Protein AF-A0A1U7LSD1-F1 (afdb_monomer)

Secondary structure (DSSP, 8-state):
--TTS-HHHHHHHHHHH--HHHHHHHHHHHS--PPPPTT---------------------------S-HHHHTT-HHHHHTTGGGS---------SSHHHHHHHHHHHHHHHHHHHHHHHHHHHHHHHHHTT--

Radius of gyration: 23.17 Å; Cα contacts (8 Å, |Δi|>4): 54; chains: 1; bounding box: 52×37×59 Å

Organism: Neolecta irregularis (strain DAH-3) (NCBI:txid1198029)

Solvent-accessible surface area (backbone atoms only — not comparable to full-atom values): 8677 Å² total; per-residue (Å²): 142,63,92,87,58,59,65,64,24,51,54,45,47,37,73,70,66,75,35,71,66,62,49,49,53,44,36,71,72,63,73,56,69,69,78,59,59,90,84,64,80,76,81,79,73,77,88,62,80,84,69,73,78,84,67,77,76,76,73,82,68,82,84,71,96,52,96,43,72,49,67,70,67,68,38,59,64,47,61,74,68,54,58,59,76,62,82,73,86,76,70,94,72,82,56,91,48,68,68,58,37,51,50,50,52,51,54,52,51,54,48,52,53,39,47,50,52,52,52,49,54,53,49,53,53,53,51,57,58,56,69,73,76,117

Foldseek 3Di:
DQPPADVLQLVVVCVVPVDPVVSVVCCVVVVYGDDDDPPDDDDDPPPDPPPPPPPPPPPVPPDDPDPDPCRVLVVVVVVVVVVLVDDDPDDPDQDPDPVVNVVSVSVVVSNVRSVVVVVVVVVVVVVVVVVVVD

pLDDT: mean 78.76, std 15.21, range [43.19, 93.69]

Structure (mmCIF, N/CA/C/O backbone):
data_AF-A0A1U7LSD1-F1
#
_entry.id   AF-A0A1U7LSD1-F1
#
loop_
_atom_site.group_PDB
_atom_site.id
_atom_site.type_symbol
_atom_site.label_atom_id
_atom_site.label_alt_id
_atom_site.label_comp_id
_atom_site.label_asym_id
_atom_site.label_entity_id
_atom_site.label_seq_id
_atom_site.pdbx_PDB_ins_code
_atom_site.Cartn_x
_atom_site.Cartn_y
_atom_site.Cartn_z
_atom_site.occupancy
_atom_site.B_iso_or_equiv
_atom_site.auth_seq_id
_atom_site.auth_comp_id
_atom_site.auth_asym_id
_atom_site.auth_atom_id
_atom_site.pdbx_PDB_model_num
ATOM 1 N N . MET A 1 1 ? 27.681 -1.318 -7.579 1.00 71.44 1 MET A N 1
ATOM 2 C CA . MET A 1 1 ? 27.436 -2.353 -8.607 1.00 71.44 1 MET A CA 1
ATOM 3 C C . MET A 1 1 ? 27.801 -1.858 -10.000 1.00 71.44 1 MET A C 1
ATOM 5 O O . MET A 1 1 ? 28.562 -2.550 -10.651 1.00 71.44 1 MET A O 1
ATOM 9 N N . PHE A 1 2 ? 27.387 -0.658 -10.429 1.00 80.44 2 PHE A N 1
ATOM 10 C CA . PHE A 1 2 ? 27.732 -0.136 -11.764 1.00 80.44 2 PHE A CA 1
ATOM 11 C C . PHE A 1 2 ? 28.199 1.329 -11.692 1.00 80.44 2 PHE A C 1
ATOM 13 O O . PHE A 1 2 ? 27.373 2.228 -11.803 1.00 80.44 2 PHE A O 1
ATOM 20 N N . PRO A 1 3 ? 29.498 1.591 -11.444 1.00 82.44 3 PRO A N 1
ATOM 21 C CA . PRO A 1 3 ? 30.002 2.944 -11.171 1.00 82.44 3 PRO A CA 1
ATOM 22 C C . PRO A 1 3 ? 30.093 3.845 -12.413 1.00 82.44 3 PRO A C 1
ATOM 24 O O . PRO A 1 3 ? 30.204 5.057 -12.281 1.00 82.44 3 PRO A O 1
ATOM 27 N N . THR A 1 4 ? 30.069 3.266 -13.614 1.00 86.81 4 THR A N 1
ATOM 28 C CA . THR A 1 4 ? 30.225 3.982 -14.892 1.00 86.81 4 THR A CA 1
ATOM 29 C C . THR A 1 4 ? 28.897 4.336 -15.556 1.00 86.81 4 THR A C 1
ATOM 31 O O . THR A 1 4 ? 28.873 5.079 -16.534 1.00 86.81 4 THR A O 1
ATOM 34 N N . ILE A 1 5 ? 27.788 3.794 -15.052 1.00 87.81 5 ILE A N 1
ATOM 35 C CA . ILE A 1 5 ? 26.470 3.922 -15.667 1.00 87.81 5 ILE A CA 1
ATOM 36 C C . ILE A 1 5 ? 25.718 5.044 -14.968 1.00 87.81 5 ILE A C 1
ATOM 38 O O . ILE A 1 5 ? 25.644 5.088 -13.741 1.00 87.81 5 ILE A O 1
ATOM 42 N N . SER A 1 6 ? 25.139 5.954 -15.750 1.00 88.81 6 SER A N 1
ATOM 43 C CA . SER A 1 6 ? 24.397 7.075 -15.187 1.00 88.81 6 SER A CA 1
ATOM 44 C C . SER A 1 6 ? 23.117 6.596 -14.499 1.00 88.81 6 SER A C 1
ATOM 46 O O . SER A 1 6 ? 22.294 5.880 -15.073 1.00 88.81 6 SER A O 1
ATOM 48 N N . GLU A 1 7 ? 22.915 7.045 -13.263 1.00 87.81 7 GLU A N 1
ATOM 49 C CA . GLU A 1 7 ? 21.750 6.685 -12.445 1.00 87.81 7 GLU A CA 1
ATOM 50 C C . GLU A 1 7 ? 20.429 7.078 -13.114 1.00 87.81 7 GLU A C 1
ATOM 52 O O . GLU A 1 7 ? 19.437 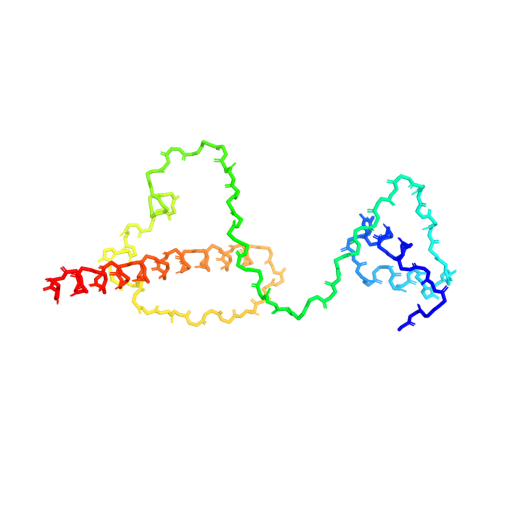6.358 -13.022 1.00 87.81 7 GLU A O 1
ATOM 57 N N . ARG A 1 8 ? 20.435 8.180 -13.873 1.00 89.56 8 ARG A N 1
ATOM 58 C CA . ARG A 1 8 ? 19.292 8.631 -14.674 1.00 89.56 8 ARG A CA 1
ATOM 59 C C . ARG A 1 8 ? 18.860 7.582 -15.705 1.00 89.56 8 ARG A C 1
ATOM 61 O O . ARG A 1 8 ? 17.663 7.396 -15.911 1.00 89.56 8 ARG A O 1
ATOM 68 N N . SER A 1 9 ? 19.814 6.892 -16.333 1.00 90.44 9 SER A N 1
ATOM 69 C CA . SER A 1 9 ? 19.533 5.838 -17.319 1.00 90.44 9 SER A CA 1
ATOM 70 C C . SER A 1 9 ? 19.027 4.566 -16.653 1.00 90.44 9 SER A C 1
ATOM 72 O O . SER A 1 9 ? 18.124 3.921 -17.176 1.00 90.44 9 SER A O 1
ATOM 74 N N . ILE A 1 10 ? 19.544 4.247 -15.462 1.00 90.94 10 ILE A N 1
ATOM 75 C CA . ILE A 1 10 ? 19.047 3.134 -14.644 1.00 90.94 10 ILE A CA 1
ATOM 76 C C . ILE A 1 10 ? 17.589 3.384 -14.253 1.00 90.94 10 ILE A C 1
ATOM 78 O O . ILE A 1 10 ? 16.740 2.528 -14.476 1.00 90.94 10 ILE A O 1
ATOM 82 N N . ALA A 1 11 ? 17.273 4.569 -13.731 1.00 90.62 11 ALA A N 1
ATOM 83 C CA . ALA A 1 11 ? 15.912 4.929 -13.345 1.00 90.62 11 ALA A CA 1
ATOM 84 C C . ALA A 1 11 ? 14.940 4.908 -14.534 1.00 90.62 11 ALA A C 1
ATOM 86 O O . ALA A 1 11 ? 13.797 4.461 -14.410 1.00 90.62 11 ALA A O 1
ATOM 87 N N . TYR A 1 12 ? 15.406 5.348 -15.703 1.00 91.75 12 TYR A N 1
ATOM 88 C CA . TYR A 1 12 ? 14.621 5.301 -16.926 1.00 91.75 12 TYR A CA 1
ATOM 89 C C . TYR A 1 12 ? 14.351 3.871 -17.393 1.00 91.75 12 TYR A C 1
ATOM 91 O O . TYR A 1 12 ? 13.196 3.537 -17.656 1.00 91.75 12 TYR A O 1
ATOM 99 N N . ASP A 1 13 ? 15.370 3.012 -17.454 1.00 91.94 13 ASP A N 1
ATOM 100 C CA . ASP A 1 13 ? 15.188 1.612 -17.847 1.00 91.94 13 ASP A CA 1
ATOM 101 C C . ASP A 1 13 ? 14.295 0.871 -16.841 1.00 91.94 13 ASP A C 1
ATOM 103 O O . ASP A 1 13 ? 13.334 0.228 -17.254 1.00 91.94 13 ASP A O 1
ATOM 107 N N . LEU A 1 14 ? 14.481 1.096 -15.534 1.00 91.81 14 LEU A N 1
ATOM 108 C CA . LEU A 1 14 ? 13.595 0.574 -14.484 1.00 91.81 14 LEU A CA 1
ATOM 109 C C . LEU A 1 14 ? 12.145 1.041 -14.649 1.00 91.81 14 LEU A C 1
ATOM 111 O O . LEU A 1 14 ? 11.220 0.269 -14.407 1.00 91.81 14 LEU A O 1
ATOM 115 N N . SER A 1 15 ? 11.920 2.282 -15.093 1.00 90.38 15 SER A N 1
ATOM 116 C CA . SER A 1 15 ? 10.566 2.781 -15.372 1.00 90.38 15 SER A CA 1
ATOM 117 C C . SER A 1 15 ? 9.890 2.072 -16.554 1.00 90.38 15 SER A C 1
ATOM 119 O O . SER A 1 15 ? 8.666 2.108 -16.671 1.00 90.38 15 SER A O 1
ATOM 121 N N . LYS A 1 16 ? 10.673 1.427 -17.430 1.00 89.88 16 LYS A N 1
ATOM 122 C CA . LYS A 1 16 ? 10.189 0.663 -18.587 1.00 89.88 16 LYS A CA 1
ATOM 123 C C . LYS A 1 16 ? 10.048 -0.823 -18.281 1.00 89.88 16 LYS A C 1
ATOM 125 O O . LYS A 1 16 ? 9.043 -1.414 -18.660 1.00 89.88 16 LYS A O 1
ATOM 130 N N . THR A 1 17 ? 11.043 -1.417 -17.629 1.00 90.94 17 THR A N 1
ATOM 131 C CA . THR A 1 17 ? 11.093 -2.856 -17.340 1.00 90.94 17 THR A CA 1
ATOM 132 C C . THR A 1 17 ? 10.280 -3.221 -16.102 1.00 90.94 17 THR A C 1
ATOM 134 O O . THR A 1 17 ? 9.704 -4.304 -16.047 1.00 90.94 17 THR A O 1
ATOM 137 N N . GLY A 1 18 ? 10.234 -2.340 -15.097 1.00 90.31 18 GLY A N 1
ATOM 138 C CA . GLY A 1 18 ? 9.606 -2.601 -13.800 1.00 90.31 18 GLY A CA 1
ATOM 139 C C . GLY A 1 18 ? 10.301 -3.686 -12.967 1.00 90.31 18 GLY A C 1
ATOM 140 O O . GLY A 1 18 ? 9.781 -4.059 -11.917 1.00 90.31 18 GLY A O 1
ATOM 141 N N . SER A 1 19 ? 11.455 -4.196 -13.412 1.00 91.06 19 SER A N 1
ATOM 142 C CA . SER A 1 19 ? 12.206 -5.262 -12.747 1.00 91.06 19 SER A CA 1
ATOM 143 C C . SER A 1 19 ? 13.692 -4.932 -12.708 1.00 91.06 19 SER A C 1
ATOM 145 O O . SER A 1 19 ? 14.309 -4.646 -13.735 1.00 91.06 19 SER A O 1
ATOM 147 N N . VAL A 1 20 ? 14.268 -5.021 -11.509 1.00 92.25 20 VAL A N 1
ATOM 148 C CA . VAL A 1 20 ? 15.704 -4.817 -11.289 1.00 92.25 20 VAL A CA 1
ATOM 149 C C . VAL A 1 20 ? 16.513 -5.912 -11.976 1.00 92.25 20 VAL A C 1
ATOM 151 O O . VAL A 1 20 ? 17.522 -5.600 -12.596 1.00 92.25 20 VAL A O 1
ATOM 154 N N . GLU A 1 21 ? 16.045 -7.163 -11.933 1.00 93.69 21 GLU A N 1
ATOM 155 C CA . GLU A 1 21 ? 16.725 -8.308 -12.553 1.00 93.69 21 GLU A CA 1
ATOM 156 C C . GLU A 1 21 ? 16.890 -8.095 -14.062 1.00 93.69 21 GLU A C 1
ATOM 158 O O . GLU A 1 21 ? 18.006 -8.142 -14.578 1.00 93.69 21 GLU A O 1
ATOM 163 N N . ALA A 1 22 ? 15.804 -7.726 -14.749 1.00 92.12 22 ALA A N 1
ATOM 164 C CA . ALA A 1 22 ? 15.821 -7.468 -16.188 1.00 92.12 22 ALA A CA 1
ATOM 165 C C . ALA A 1 22 ? 16.773 -6.318 -16.562 1.00 92.12 22 ALA A C 1
ATOM 167 O O . ALA A 1 22 ? 17.523 -6.415 -17.535 1.00 92.12 22 ALA A O 1
ATOM 168 N N . THR A 1 23 ? 16.784 -5.239 -15.771 1.00 92.00 23 THR A N 1
ATOM 169 C CA . THR A 1 23 ? 17.712 -4.119 -15.978 1.00 92.00 23 THR A CA 1
ATOM 170 C C . THR A 1 23 ? 19.162 -4.538 -15.721 1.00 92.00 23 THR A C 1
ATOM 172 O O . THR A 1 23 ? 20.047 -4.130 -16.471 1.00 92.00 23 THR A O 1
ATOM 175 N N . THR A 1 24 ? 19.431 -5.394 -14.728 1.00 92.69 24 THR A N 1
ATOM 176 C CA . THR A 1 24 ? 20.788 -5.902 -14.468 1.00 92.69 24 THR A CA 1
ATOM 177 C C . THR A 1 24 ? 21.286 -6.863 -15.542 1.00 92.69 24 THR A C 1
ATOM 179 O O . THR A 1 24 ? 22.431 -6.730 -15.960 1.00 92.69 24 THR A O 1
ATOM 182 N N . GLU A 1 25 ? 20.455 -7.778 -16.048 1.00 93.62 25 GLU A N 1
ATOM 183 C CA . GLU A 1 25 ? 20.852 -8.687 -17.132 1.00 93.62 25 GLU A CA 1
ATOM 184 C C . GLU A 1 25 ? 21.167 -7.926 -18.416 1.00 93.62 25 GLU A C 1
ATOM 186 O O . GLU A 1 25 ? 22.182 -8.174 -19.072 1.00 93.62 25 GLU A O 1
ATOM 191 N N . LYS A 1 26 ? 20.332 -6.937 -18.743 1.00 91.19 26 LYS A N 1
ATOM 192 C CA . LYS A 1 26 ? 20.571 -6.045 -19.873 1.00 91.19 26 LYS A CA 1
ATOM 193 C C . LYS A 1 26 ? 21.886 -5.296 -19.694 1.00 91.19 26 LYS A C 1
ATOM 195 O O . LYS A 1 26 ? 22.701 -5.282 -20.607 1.00 91.19 26 LYS A O 1
ATOM 200 N N . LEU A 1 27 ? 22.142 -4.769 -18.498 1.00 91.31 27 LEU A N 1
ATOM 201 C CA . LEU A 1 27 ? 23.382 -4.066 -18.193 1.00 91.31 27 LEU A CA 1
ATOM 202 C C . LEU A 1 27 ? 24.622 -4.958 -18.295 1.00 91.31 27 LEU A C 1
ATOM 204 O O . LEU A 1 27 ? 25.644 -4.507 -18.795 1.00 91.31 27 LEU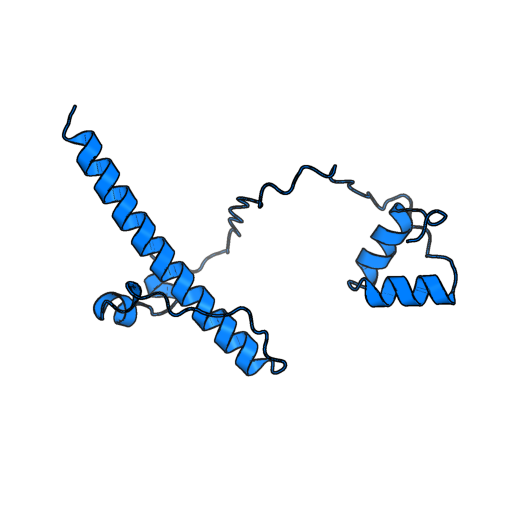 A O 1
ATOM 208 N N . LEU A 1 28 ? 24.532 -6.218 -17.875 1.00 91.56 28 LEU A N 1
ATOM 209 C CA . LEU A 1 28 ? 25.619 -7.190 -18.015 1.00 91.56 28 LEU A CA 1
ATOM 210 C C . LEU A 1 28 ? 25.847 -7.601 -19.477 1.00 91.56 28 LEU A C 1
ATOM 212 O O . LEU A 1 28 ? 26.982 -7.860 -19.866 1.00 91.56 28 LEU A O 1
ATOM 216 N N . THR A 1 29 ? 24.788 -7.633 -20.288 1.00 90.94 29 THR A N 1
ATOM 217 C CA . THR A 1 29 ? 24.850 -8.077 -21.689 1.00 90.94 29 THR A CA 1
ATOM 218 C C . THR A 1 29 ? 25.311 -6.969 -22.636 1.00 90.94 29 THR A C 1
ATOM 220 O O . THR A 1 29 ? 26.167 -7.199 -23.486 1.00 90.94 29 THR A O 1
ATOM 223 N N . SER A 1 30 ? 24.747 -5.762 -22.521 1.00 85.75 30 SER A N 1
ATOM 224 C CA . SER A 1 30 ? 25.024 -4.642 -23.432 1.00 85.75 30 SER A CA 1
ATOM 225 C C . SER A 1 30 ? 26.010 -3.620 -22.873 1.00 85.75 30 SER A C 1
ATOM 227 O O . SER A 1 30 ? 26.382 -2.695 -23.597 1.00 85.75 30 SER A O 1
ATOM 229 N N . ASN A 1 31 ? 26.395 -3.735 -21.594 1.00 83.06 31 ASN A N 1
ATOM 230 C CA . ASN A 1 31 ? 27.239 -2.782 -20.858 1.00 83.06 31 ASN A CA 1
ATOM 231 C C . ASN A 1 31 ? 26.773 -1.312 -20.957 1.00 83.06 31 ASN A C 1
ATOM 233 O O . ASN A 1 31 ? 27.533 -0.381 -20.698 1.00 83.06 31 ASN A O 1
ATOM 237 N N . THR A 1 32 ? 25.526 -1.092 -21.381 1.00 85.56 32 THR A N 1
ATOM 238 C CA . THR A 1 32 ? 24.958 0.209 -21.752 1.00 85.56 32 THR A CA 1
ATOM 239 C C . THR A 1 32 ? 23.442 0.194 -21.554 1.00 85.56 32 THR A C 1
ATOM 241 O O . THR A 1 32 ? 22.796 -0.845 -21.718 1.00 85.56 32 THR A O 1
ATOM 244 N N . LEU A 1 33 ? 22.865 1.351 -21.216 1.00 88.25 33 LEU A N 1
ATOM 245 C CA . LEU A 1 33 ? 21.419 1.565 -21.091 1.00 88.25 33 LEU A CA 1
ATOM 246 C C . LEU A 1 33 ? 20.954 2.661 -22.052 1.00 88.25 33 LEU A C 1
ATOM 248 O O . LEU A 1 33 ? 21.751 3.535 -22.398 1.00 88.25 33 LEU A O 1
ATOM 252 N N . PRO A 1 34 ? 19.676 2.635 -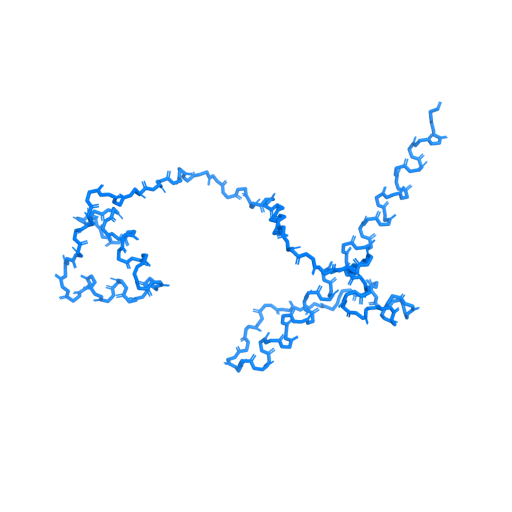22.475 1.00 85.44 34 PRO A N 1
ATOM 253 C CA . PRO A 1 34 ? 19.119 3.699 -23.296 1.00 85.44 34 PRO A CA 1
ATOM 254 C C . PRO A 1 34 ? 19.168 5.032 -22.546 1.00 85.44 34 PRO A C 1
ATOM 256 O O . PRO A 1 34 ? 18.728 5.124 -21.396 1.00 85.44 34 PRO A O 1
ATOM 259 N N . GLU A 1 35 ? 19.681 6.064 -23.214 1.00 87.50 35 GLU A N 1
ATOM 260 C CA . GLU A 1 35 ? 19.732 7.402 -22.640 1.00 87.50 35 GLU A CA 1
ATOM 261 C C . GLU A 1 35 ? 18.308 7.974 -22.523 1.00 87.50 35 GLU A C 1
ATOM 263 O O . GLU A 1 35 ? 17.548 7.969 -23.500 1.00 87.50 35 GLU A O 1
ATOM 268 N N . PRO A 1 36 ? 17.905 8.447 -21.333 1.00 88.94 36 PRO A N 1
ATOM 269 C CA . PRO A 1 36 ? 16.579 8.999 -21.139 1.00 88.94 36 PRO A CA 1
ATOM 270 C C . PRO A 1 36 ? 16.383 10.283 -21.952 1.00 88.94 36 PRO A C 1
ATOM 272 O O . PRO A 1 36 ? 17.281 11.127 -21.997 1.00 88.94 36 PRO A O 1
ATOM 275 N N . PRO A 1 37 ? 15.180 10.507 -22.510 1.00 88.56 37 PRO A N 1
ATOM 276 C CA . PRO A 1 37 ? 14.860 11.767 -23.166 1.00 88.56 37 PRO A CA 1
ATOM 277 C C . PRO A 1 37 ? 14.995 12.937 -22.183 1.00 88.56 37 PRO A C 1
ATOM 279 O O . PRO A 1 37 ? 14.763 12.788 -20.982 1.00 88.56 37 PRO A O 1
ATOM 282 N N . ALA A 1 38 ? 15.315 14.132 -22.690 1.00 83.00 38 ALA A N 1
ATOM 283 C CA . ALA A 1 38 ? 15.514 15.326 -21.863 1.00 83.00 38 ALA A CA 1
ATOM 284 C C . ALA A 1 38 ? 14.304 15.656 -20.965 1.00 83.00 38 ALA A C 1
ATOM 286 O O . ALA A 1 38 ? 14.486 16.154 -19.858 1.00 83.00 38 ALA A O 1
ATOM 287 N N . THR A 1 39 ? 13.091 15.302 -21.400 1.00 86.19 39 THR A N 1
ATOM 288 C CA . THR A 1 39 ? 11.834 15.465 -20.652 1.00 86.19 39 THR A CA 1
ATOM 289 C C . THR A 1 39 ? 11.686 14.524 -19.457 1.00 86.19 39 THR A C 1
ATOM 291 O O . THR A 1 39 ? 10.809 14.737 -18.622 1.00 86.19 39 THR A O 1
ATOM 294 N N . TYR A 1 40 ? 12.511 13.479 -19.350 1.00 84.81 40 TYR A N 1
ATOM 295 C CA . TYR A 1 40 ? 12.474 12.568 -18.215 1.00 84.81 40 TYR A CA 1
ATOM 296 C C . TYR A 1 40 ? 13.049 13.256 -16.976 1.00 84.81 40 TYR A C 1
ATOM 298 O O . TYR A 1 40 ? 14.266 13.443 -16.845 1.00 84.81 40 TYR A O 1
ATOM 306 N N . VAL A 1 41 ? 12.149 13.633 -16.070 1.00 82.38 41 VAL A N 1
ATOM 307 C CA . VAL A 1 41 ? 12.485 14.208 -14.771 1.00 82.38 41 VAL A CA 1
ATOM 308 C C . VAL A 1 41 ? 12.776 13.068 -13.805 1.00 82.38 41 VAL A C 1
ATOM 310 O O . VAL A 1 41 ? 11.872 12.361 -13.361 1.00 82.38 41 VAL A O 1
ATOM 313 N N . TYR A 1 42 ? 14.054 12.891 -13.479 1.00 75.75 42 TYR A N 1
ATOM 314 C CA . TYR A 1 42 ? 14.473 11.962 -12.441 1.00 75.75 42 TYR A CA 1
ATOM 315 C C . TYR A 1 42 ? 14.423 12.679 -11.087 1.00 75.75 42 TYR A C 1
ATOM 317 O O . TYR A 1 42 ? 15.259 13.529 -10.787 1.00 75.75 42 TYR A O 1
ATOM 325 N N . MET A 1 43 ? 13.391 12.384 -10.296 1.00 72.50 43 MET A N 1
ATOM 326 C CA . MET A 1 43 ? 13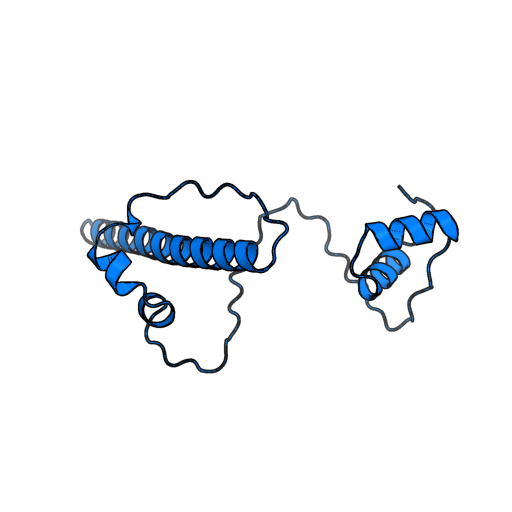.260 12.877 -8.926 1.00 72.50 43 MET A CA 1
ATOM 327 C C . MET A 1 43 ? 14.137 12.015 -8.016 1.00 72.50 43 MET A C 1
ATOM 329 O O . MET A 1 43 ? 13.727 10.939 -7.583 1.00 72.50 43 MET A O 1
ATOM 333 N N . PHE A 1 44 ? 15.346 12.485 -7.724 1.00 61.38 44 PHE A N 1
ATOM 334 C CA . PHE A 1 44 ? 16.141 11.938 -6.633 1.00 61.38 44 PHE A CA 1
ATOM 335 C C . PHE A 1 44 ? 15.447 12.260 -5.310 1.00 61.38 44 PHE A C 1
ATOM 337 O O . PHE A 1 44 ? 15.488 13.398 -4.844 1.00 61.38 44 PHE A O 1
ATOM 344 N N . ALA A 1 45 ? 14.803 11.274 -4.689 1.00 52.50 45 ALA A N 1
ATOM 345 C CA . ALA A 1 45 ? 14.498 11.386 -3.272 1.00 52.50 45 ALA A CA 1
ATOM 346 C C . ALA A 1 45 ? 15.837 11.247 -2.527 1.00 52.50 45 ALA A C 1
ATOM 348 O O . ALA A 1 45 ? 16.460 10.187 -2.640 1.00 52.50 45 ALA A O 1
ATOM 349 N N . PRO A 1 46 ? 16.329 12.276 -1.808 1.00 49.34 46 PRO A N 1
ATOM 350 C CA . PRO A 1 46 ? 17.491 12.091 -0.956 1.00 49.34 46 PRO A CA 1
ATOM 351 C C . PRO A 1 46 ? 17.176 10.954 0.011 1.00 49.34 46 PRO A C 1
ATOM 353 O O . PRO A 1 46 ? 16.078 10.899 0.571 1.00 49.34 46 PRO A O 1
ATOM 356 N N . SER A 1 47 ? 18.127 10.038 0.171 1.00 47.75 47 SER A N 1
ATOM 357 C CA . SER A 1 47 ? 18.084 8.934 1.122 1.00 47.75 47 SER A CA 1
ATOM 358 C C . SER A 1 47 ? 17.999 9.484 2.546 1.00 47.75 47 SER A C 1
ATOM 360 O O . SER A 1 47 ? 18.992 9.603 3.257 1.00 47.75 47 SER A O 1
ATOM 362 N N . GLN A 1 48 ? 16.792 9.869 2.946 1.00 45.41 48 GLN A N 1
ATOM 363 C CA . GLN A 1 48 ? 16.408 10.010 4.336 1.00 45.41 48 GLN A CA 1
ATOM 364 C C . GLN A 1 48 ? 16.529 8.614 4.965 1.00 45.41 48 GLN A C 1
ATOM 366 O O . GLN A 1 48 ? 16.172 7.625 4.308 1.00 45.41 48 GLN A O 1
ATOM 371 N N . PRO A 1 49 ? 17.018 8.488 6.212 1.00 46.19 49 PRO A N 1
ATOM 372 C CA . PRO A 1 49 ? 16.851 7.243 6.947 1.00 46.19 49 PRO A CA 1
ATOM 373 C C . PRO A 1 49 ? 15.370 6.880 6.881 1.00 46.19 49 PRO A C 1
ATOM 375 O O . PRO A 1 49 ? 14.521 7.758 7.021 1.00 46.19 49 PRO A O 1
ATOM 378 N N . VAL A 1 50 ? 15.081 5.612 6.595 1.00 47.72 50 VAL A N 1
ATOM 379 C CA . VAL A 1 50 ? 13.737 5.052 6.431 1.00 47.72 50 VAL A CA 1
ATOM 380 C C . VAL A 1 50 ? 12.869 5.306 7.667 1.00 47.72 50 VAL A C 1
ATOM 382 O O . VAL A 1 50 ? 12.622 4.426 8.485 1.00 47.72 50 VAL A O 1
ATOM 385 N N . GLN A 1 51 ? 12.346 6.521 7.795 1.00 45.69 51 GLN A N 1
ATOM 386 C CA . GLN A 1 51 ? 11.103 6.761 8.488 1.00 45.69 51 GLN A CA 1
ATOM 387 C C . GLN A 1 51 ? 10.057 6.127 7.595 1.00 45.69 51 GLN A C 1
ATOM 389 O O . GLN A 1 51 ? 9.675 6.663 6.555 1.00 45.69 51 GLN A O 1
ATOM 394 N N . GLN A 1 52 ? 9.703 4.902 7.978 1.00 49.09 52 GLN A N 1
ATOM 395 C CA . GLN A 1 52 ? 8.542 4.168 7.519 1.00 49.09 52 GLN A CA 1
ATOM 396 C C . GLN A 1 52 ? 7.458 5.184 7.148 1.00 49.09 52 GLN A C 1
ATOM 398 O O . GLN A 1 52 ? 7.035 5.941 8.030 1.00 49.09 52 GLN A O 1
ATOM 403 N N . PRO A 1 53 ? 7.066 5.301 5.866 1.00 43.19 53 PRO A N 1
ATOM 404 C CA . PRO A 1 53 ? 6.104 6.309 5.497 1.00 43.19 53 PRO A CA 1
ATOM 405 C C . PRO A 1 53 ? 4.845 6.003 6.294 1.00 43.19 53 PRO A C 1
ATOM 407 O O . PRO A 1 53 ? 4.132 5.037 6.024 1.00 43.19 53 PRO A O 1
ATOM 410 N N . SER A 1 54 ? 4.531 6.884 7.242 1.00 51.56 54 SER A N 1
ATOM 411 C CA . SER A 1 54 ? 3.170 7.102 7.721 1.00 51.56 54 SER A CA 1
ATOM 412 C C . SER A 1 54 ? 2.387 7.775 6.590 1.00 51.56 54 SER A C 1
ATOM 414 O O . SER A 1 54 ? 1.757 8.813 6.752 1.00 51.56 54 SER A O 1
ATOM 416 N N . GLY A 1 55 ? 2.488 7.202 5.389 1.00 44.53 55 GLY A N 1
ATOM 417 C CA . GLY A 1 55 ? 1.709 7.544 4.232 1.00 44.53 55 GLY A CA 1
ATOM 418 C C . GLY A 1 55 ? 0.324 7.028 4.526 1.00 44.53 55 GLY A C 1
ATOM 419 O O . GLY A 1 55 ? -0.029 5.900 4.186 1.00 44.53 55 GLY A O 1
ATOM 420 N N . ARG A 1 56 ? -0.473 7.865 5.184 1.00 51.94 56 ARG A N 1
ATOM 421 C CA . ARG A 1 56 ? -1.919 7.757 5.123 1.00 51.94 56 ARG A CA 1
ATOM 422 C C . ARG A 1 56 ? -2.278 8.051 3.673 1.00 51.94 56 ARG A C 1
ATOM 424 O O . ARG A 1 56 ? -2.588 9.177 3.311 1.00 51.94 56 ARG A O 1
ATOM 431 N N . ALA A 1 57 ? -2.146 7.036 2.822 1.00 46.31 57 ALA A N 1
ATOM 432 C CA . ALA A 1 57 ? -2.649 7.062 1.469 1.00 46.31 57 ALA A CA 1
ATOM 433 C C . ALA A 1 57 ? -4.173 7.112 1.587 1.00 46.31 57 ALA A C 1
ATOM 435 O O . ALA A 1 57 ? -4.858 6.088 1.560 1.00 46.31 57 ALA A O 1
ATOM 436 N N . SER A 1 58 ? -4.721 8.314 1.760 1.00 49.59 58 SER A N 1
ATOM 437 C CA . SER A 1 58 ? -6.113 8.591 1.455 1.00 49.59 58 SER A CA 1
ATOM 438 C C . SER A 1 58 ? -6.244 8.495 -0.058 1.00 49.59 58 SER A C 1
ATOM 440 O O . SER A 1 58 ? -6.280 9.495 -0.770 1.00 49.59 58 SER A O 1
ATOM 442 N N . SER A 1 59 ? -6.269 7.261 -0.562 1.00 49.22 59 SER A N 1
ATOM 443 C CA . SER A 1 59 ? -6.900 6.994 -1.841 1.00 49.22 59 SER A CA 1
ATOM 444 C C . SER A 1 59 ? -8.335 7.490 -1.693 1.00 49.22 59 SER A C 1
ATOM 446 O O . SER A 1 59 ? -9.153 6.888 -0.998 1.00 49.22 59 SER A O 1
ATOM 448 N N . ALA A 1 60 ? -8.612 8.662 -2.260 1.00 49.16 60 ALA A N 1
ATOM 449 C CA . ALA A 1 60 ? -9.958 9.173 -2.426 1.00 49.16 60 ALA A CA 1
ATOM 450 C C . ALA A 1 60 ? -10.666 8.228 -3.406 1.00 49.16 60 ALA A C 1
ATOM 452 O O . ALA A 1 60 ? -10.726 8.464 -4.612 1.00 49.16 60 ALA A O 1
ATOM 453 N N . GLN A 1 61 ? -11.114 7.077 -2.899 1.00 54.56 61 GLN A N 1
ATOM 454 C CA . GLN A 1 61 ? -11.932 6.152 -3.657 1.00 54.56 61 GLN A CA 1
ATOM 455 C C . GLN A 1 61 ? -13.272 6.847 -3.881 1.00 54.56 61 GLN A C 1
ATOM 457 O O . GLN A 1 61 ? -14.052 7.025 -2.946 1.00 54.56 61 GLN A O 1
ATOM 462 N N . LYS A 1 62 ? -13.521 7.263 -5.126 1.00 54.97 62 LYS A N 1
ATOM 463 C CA . LYS A 1 62 ? -14.842 7.694 -5.579 1.00 54.97 62 LYS A CA 1
ATOM 464 C C . LYS A 1 62 ? -15.885 6.660 -5.133 1.00 54.97 62 LYS A C 1
ATOM 466 O O . LYS A 1 62 ? -15.778 5.480 -5.464 1.00 54.97 62 LYS A O 1
ATOM 471 N N . GLY A 1 63 ? -16.851 7.142 -4.351 1.00 55.97 63 GLY A N 1
ATOM 472 C CA . GLY A 1 63 ? -18.196 6.601 -4.173 1.00 55.97 63 GLY A CA 1
ATOM 473 C C . GLY A 1 63 ? -18.314 5.090 -4.027 1.00 55.97 63 GLY A C 1
ATOM 474 O O . GLY A 1 63 ? -18.728 4.412 -4.956 1.00 55.97 63 GLY A O 1
ATOM 475 N N . HIS A 1 64 ? -18.051 4.568 -2.836 1.00 56.72 64 HIS A N 1
ATOM 476 C CA . HIS A 1 64 ? -18.864 3.461 -2.345 1.00 56.72 64 HIS A CA 1
ATOM 477 C C . HIS A 1 64 ? -19.495 3.950 -1.044 1.00 56.72 64 HIS A C 1
ATOM 479 O O . HIS A 1 64 ? -18.776 4.217 -0.084 1.00 56.72 64 HIS A O 1
ATOM 485 N N . SER A 1 65 ? -20.819 4.135 -1.046 1.00 75.12 65 SER A N 1
ATOM 486 C CA . SER A 1 65 ? -21.606 4.615 0.099 1.00 75.12 65 SER A CA 1
ATOM 487 C C . SER A 1 65 ? -21.758 3.498 1.138 1.00 75.12 65 SER A C 1
ATOM 489 O O . SER A 1 65 ? -22.850 3.030 1.435 1.00 75.12 65 SER A O 1
ATOM 491 N N . TYR A 1 66 ? -20.636 2.984 1.634 1.00 78.12 66 TYR A N 1
ATOM 492 C CA . TYR A 1 66 ? -20.652 2.147 2.823 1.00 78.12 66 TYR A CA 1
ATOM 493 C C . TYR A 1 66 ? -20.391 3.055 4.021 1.00 78.12 66 TYR A C 1
ATOM 495 O O . TYR A 1 66 ? -19.424 3.818 3.972 1.00 78.12 66 TYR A O 1
ATOM 503 N N . PRO A 1 67 ? -21.215 2.978 5.080 1.00 87.38 67 PRO A N 1
ATOM 504 C CA . PRO A 1 67 ? -21.035 3.816 6.260 1.00 87.38 67 PRO A CA 1
ATOM 505 C C . PRO A 1 67 ? -19.701 3.522 6.955 1.00 87.38 67 PRO A C 1
ATOM 507 O O . PRO A 1 67 ? -19.029 4.452 7.375 1.00 87.38 67 PRO A O 1
ATOM 510 N N . ASP A 1 68 ? -19.277 2.251 6.980 1.00 90.00 68 ASP A N 1
ATOM 511 C CA . ASP A 1 68 ? -18.061 1.807 7.662 1.00 90.00 68 ASP A CA 1
ATOM 512 C C . ASP A 1 68 ? -17.333 0.684 6.909 1.00 90.00 68 ASP A C 1
ATOM 514 O O . ASP A 1 68 ? -17.919 -0.078 6.129 1.00 90.00 68 ASP A O 1
ATOM 518 N N . LEU A 1 69 ? -16.040 0.513 7.214 1.00 90.56 69 LEU A N 1
ATOM 519 C CA . LEU A 1 69 ? -15.228 -0.596 6.695 1.00 90.56 69 LEU A CA 1
ATOM 520 C C . LEU A 1 69 ? -15.767 -1.966 7.138 1.00 90.56 69 LEU A C 1
ATOM 522 O O . LEU A 1 69 ? -15.656 -2.931 6.386 1.00 90.56 69 LEU A O 1
ATOM 526 N N . ILE A 1 70 ? -16.378 -2.057 8.323 1.00 91.56 70 ILE A N 1
ATOM 527 C CA . ILE A 1 70 ? -17.001 -3.295 8.821 1.00 91.56 70 ILE A CA 1
ATOM 528 C C . ILE A 1 70 ? -18.092 -3.755 7.852 1.00 91.56 70 ILE A C 1
ATOM 530 O O . ILE A 1 70 ? -18.126 -4.923 7.467 1.00 91.56 70 ILE A O 1
ATOM 534 N N . THR A 1 71 ? -18.944 -2.825 7.422 1.00 92.00 71 THR A N 1
ATOM 535 C CA . THR A 1 71 ? -20.058 -3.085 6.508 1.00 92.00 71 THR A CA 1
ATOM 536 C C . THR A 1 71 ? -19.549 -3.403 5.108 1.00 92.00 71 THR A C 1
ATOM 538 O O . THR A 1 71 ? -19.979 -4.388 4.518 1.00 92.00 71 THR A O 1
ATOM 541 N N . ARG A 1 72 ? -18.560 -2.646 4.611 1.00 92.06 72 ARG A N 1
ATOM 542 C CA . ARG A 1 72 ? -17.951 -2.862 3.286 1.00 92.06 72 ARG A CA 1
ATOM 543 C C . ARG A 1 72 ? -17.338 -4.255 3.118 1.00 92.06 72 ARG A C 1
ATOM 545 O O . ARG A 1 72 ? -17.359 -4.800 2.019 1.00 92.06 72 ARG A O 1
ATOM 552 N N . PHE A 1 73 ? -16.747 -4.801 4.179 1.00 92.00 73 PHE A N 1
ATOM 553 C CA . PHE A 1 73 ? -16.065 -6.099 4.155 1.00 92.00 73 PHE A CA 1
ATOM 554 C C . PHE A 1 73 ? -16.847 -7.212 4.867 1.00 92.00 73 PHE A C 1
ATOM 556 O O . PHE A 1 73 ? -16.278 -8.264 5.141 1.00 92.00 73 PHE A O 1
ATOM 563 N N . HIS A 1 74 ? -18.133 -6.995 5.169 1.00 92.25 74 HIS A N 1
ATOM 564 C CA . HIS A 1 74 ? -19.009 -7.969 5.835 1.00 92.25 74 HIS A CA 1
ATOM 565 C C . HIS A 1 74 ? -18.413 -8.558 7.134 1.00 92.25 74 HIS A C 1
ATOM 567 O O . HIS A 1 74 ? -18.535 -9.745 7.420 1.00 92.25 74 HIS A O 1
ATOM 573 N N . LEU A 1 75 ? -17.766 -7.723 7.954 1.00 91.25 75 LEU A N 1
ATOM 574 C CA . LEU A 1 75 ? -17.057 -8.150 9.171 1.00 91.25 75 LEU A CA 1
ATOM 575 C C . LEU A 1 75 ? -17.936 -8.199 10.428 1.00 91.25 75 LEU A C 1
ATOM 577 O O . LEU A 1 75 ? -17.427 -8.463 11.517 1.00 91.25 75 LEU A O 1
ATOM 581 N N . ASN A 1 76 ? -19.242 -7.958 10.302 1.00 90.38 76 ASN A N 1
ATOM 582 C CA . ASN A 1 76 ? -20.167 -7.875 11.435 1.00 90.38 76 ASN A CA 1
ATOM 583 C C . ASN A 1 76 ? -20.143 -9.131 12.318 1.00 90.38 76 ASN A C 1
ATOM 585 O O . ASN A 1 76 ? -20.090 -9.017 13.541 1.00 90.38 76 ASN A O 1
ATOM 589 N N . ASP A 1 77 ? -20.102 -10.321 11.721 1.00 89.44 77 ASP A N 1
ATOM 590 C CA . ASP A 1 77 ? -20.100 -11.583 12.472 1.00 89.44 77 ASP A CA 1
A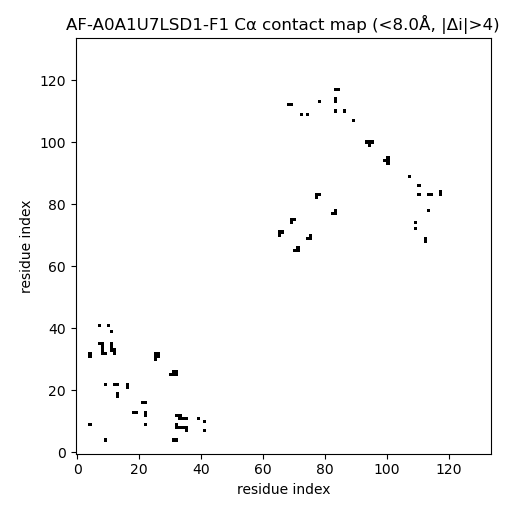TOM 591 C C . ASP A 1 77 ? -18.787 -11.797 13.234 1.00 89.44 77 ASP A C 1
ATOM 593 O O . ASP A 1 77 ? -18.780 -12.286 14.365 1.00 89.44 77 ASP A O 1
ATOM 597 N N . LYS A 1 78 ? -17.662 -11.349 12.662 1.00 85.44 78 LYS A N 1
ATOM 598 C CA . LYS A 1 78 ? -16.339 -11.386 13.310 1.00 85.44 78 LYS A CA 1
ATOM 599 C C . LYS A 1 78 ? -16.236 -10.410 14.479 1.00 85.44 78 LYS A C 1
ATOM 601 O O . LYS A 1 78 ? -15.560 -10.692 15.466 1.00 85.44 78 LYS A O 1
ATOM 606 N N . VAL A 1 79 ? -16.918 -9.269 14.379 1.00 86.31 79 VAL A N 1
ATOM 607 C CA . VAL A 1 79 ? -17.025 -8.305 15.480 1.00 86.31 79 VAL A CA 1
ATOM 608 C C . VAL A 1 79 ? -17.930 -8.856 16.585 1.00 86.31 79 VAL A C 1
ATOM 610 O O . VAL A 1 79 ? -17.545 -8.823 17.748 1.00 86.31 79 VAL A O 1
ATOM 613 N N . LYS A 1 80 ? -19.093 -9.425 16.246 1.00 86.06 80 LYS A N 1
ATOM 614 C CA . LYS A 1 80 ? -20.026 -10.009 17.228 1.00 86.06 80 LYS A CA 1
ATOM 615 C C . LYS A 1 80 ? -19.435 -11.202 17.984 1.00 86.06 80 LYS A C 1
ATOM 617 O O . LYS A 1 80 ? -19.648 -11.328 19.182 1.00 86.06 80 LYS A O 1
ATOM 622 N N . SER A 1 81 ? -18.667 -12.049 17.302 1.00 81.44 81 SER A N 1
ATOM 623 C CA . SER A 1 81 ? -18.039 -13.245 17.888 1.00 81.44 81 SER A CA 1
ATOM 624 C C . SER A 1 81 ? -16.825 -12.959 18.783 1.00 81.44 81 SER A C 1
ATOM 626 O O . SER A 1 81 ? -16.273 -13.889 19.364 1.00 81.44 81 SER A O 1
ATOM 628 N N . GLY A 1 82 ? -16.354 -11.710 18.887 1.00 72.25 82 GLY A N 1
ATOM 629 C CA . GLY A 1 82 ? -15.167 -11.378 19.689 1.00 72.25 82 GLY A CA 1
ATOM 630 C C . GLY A 1 82 ? -13.837 -11.897 19.116 1.00 72.25 82 GLY A C 1
ATOM 631 O O . GLY A 1 82 ? -12.780 -11.684 19.715 1.00 72.25 82 GLY A O 1
ATOM 632 N N . LEU A 1 83 ? -13.856 -12.519 17.930 1.00 65.00 83 LEU A N 1
ATOM 633 C CA . LEU A 1 83 ? -12.688 -13.111 17.260 1.00 65.00 83 LEU A CA 1
ATOM 634 C C . LEU A 1 83 ? -11.621 -12.081 16.846 1.00 65.00 83 LEU A C 1
ATOM 636 O O . LEU A 1 83 ? -10.486 -12.446 16.560 1.00 65.00 83 LEU A O 1
ATOM 640 N N . TYR A 1 84 ? -11.938 -10.785 16.871 1.00 66.81 84 TYR A N 1
ATOM 641 C CA . TYR A 1 84 ? -10.981 -9.699 16.622 1.00 66.81 84 TYR A CA 1
ATOM 642 C C . TYR A 1 84 ? -9.948 -9.488 17.745 1.00 66.81 84 TYR A C 1
ATOM 644 O O . TYR A 1 84 ? -9.061 -8.642 17.626 1.00 66.81 84 TYR A O 1
ATOM 652 N N . THR A 1 85 ? -10.070 -10.206 18.864 1.00 59.09 85 THR A N 1
ATOM 653 C CA . THR A 1 85 ? -9.193 -10.045 20.034 1.00 59.09 85 THR A CA 1
ATOM 654 C C . THR A 1 85 ? -7.905 -10.860 19.951 1.00 59.09 85 THR A C 1
ATOM 656 O O . THR A 1 85 ? -6.912 -10.454 20.563 1.00 59.09 85 THR A O 1
ATOM 659 N N . LYS A 1 86 ? -7.896 -11.940 19.159 1.00 62.28 86 LYS A N 1
ATOM 660 C CA . LYS A 1 86 ? -6.750 -12.830 18.974 1.00 62.28 86 LYS A CA 1
ATOM 661 C C . LYS A 1 86 ? -6.122 -12.593 17.592 1.00 62.28 86 LYS A C 1
ATOM 663 O O . LYS A 1 86 ? -6.690 -13.022 16.589 1.00 62.28 86 LYS A O 1
ATOM 668 N N . PRO A 1 87 ? -4.980 -11.891 17.503 1.00 60.22 87 PRO A N 1
ATOM 669 C CA . PRO A 1 87 ? -4.254 -11.792 16.247 1.00 60.22 87 PRO A CA 1
ATOM 670 C C . PRO A 1 87 ? -3.686 -13.174 15.910 1.00 60.22 87 PRO A C 1
ATOM 672 O O . PRO A 1 87 ? -2.803 -13.672 16.603 1.00 60.22 87 PRO A O 1
ATOM 675 N N . GLU A 1 88 ? -4.211 -13.811 14.866 1.00 66.19 88 GLU A N 1
ATOM 676 C CA . GLU A 1 88 ? -3.559 -14.988 14.291 1.00 66.19 88 GLU A CA 1
ATOM 677 C C . GLU A 1 88 ? -2.255 -14.516 13.629 1.00 66.19 88 GLU A C 1
ATOM 679 O O . GLU A 1 88 ? -2.312 -13.597 12.800 1.00 66.19 88 GLU A O 1
ATOM 684 N N . PRO A 1 89 ? -1.090 -15.090 13.984 1.00 61.44 89 PRO A N 1
ATOM 685 C CA . PRO A 1 89 ? 0.184 -14.702 13.402 1.00 61.44 89 PRO A CA 1
ATOM 686 C C . PRO A 1 89 ? 0.209 -15.107 11.926 1.00 61.44 89 PRO A C 1
ATOM 688 O O . PRO A 1 89 ? 0.529 -16.238 11.566 1.00 61.44 89 PRO A O 1
ATOM 691 N N . LEU A 1 90 ? -0.141 -14.173 11.043 1.00 63.59 90 LEU A N 1
ATOM 692 C CA . LEU A 1 90 ? -0.004 -14.368 9.607 1.00 63.59 90 LEU A CA 1
ATOM 693 C C . LEU A 1 90 ? 1.436 -14.055 9.208 1.00 63.59 90 LEU A C 1
ATOM 695 O O . LEU A 1 90 ? 1.773 -12.914 8.883 1.00 63.59 90 LEU A O 1
ATOM 699 N N . GLY A 1 91 ? 2.276 -15.090 9.212 1.00 67.25 91 GLY A N 1
ATOM 700 C CA . GLY A 1 91 ? 3.586 -15.041 8.571 1.00 67.25 91 GLY A CA 1
ATOM 701 C C . GLY A 1 91 ? 3.480 -14.489 7.144 1.00 67.25 91 GLY A C 1
ATOM 702 O O . GLY A 1 91 ? 2.484 -14.677 6.435 1.00 67.25 91 GLY A O 1
ATOM 703 N N . ILE A 1 92 ? 4.497 -13.748 6.708 1.00 67.81 92 ILE A N 1
ATOM 704 C CA . ILE A 1 92 ? 4.573 -13.215 5.345 1.00 67.81 92 ILE A CA 1
ATOM 705 C C . ILE A 1 92 ? 5.148 -14.312 4.442 1.00 67.81 92 ILE A C 1
ATOM 707 O O . ILE A 1 92 ? 6.252 -14.195 3.928 1.00 67.81 92 ILE A O 1
ATOM 711 N N . GLN A 1 93 ? 4.408 -15.408 4.284 1.00 78.88 93 GLN A N 1
ATOM 712 C CA . GLN A 1 93 ? 4.734 -16.429 3.296 1.00 78.88 93 GLN A CA 1
ATOM 713 C C . GLN A 1 93 ? 3.871 -16.188 2.064 1.00 78.88 93 GLN A C 1
ATOM 715 O O . GLN A 1 93 ? 2.656 -16.383 2.079 1.00 78.88 93 GLN A O 1
ATOM 720 N N . TRP A 1 94 ? 4.497 -15.671 1.016 1.00 80.62 94 TRP A N 1
ATOM 721 C CA . TRP A 1 94 ? 3.853 -15.472 -0.272 1.00 80.62 94 TRP A CA 1
ATOM 722 C C . TRP A 1 94 ? 3.609 -16.838 -0.909 1.00 80.62 94 TRP A C 1
ATOM 724 O O . TRP A 1 94 ? 4.542 -17.619 -1.043 1.00 80.62 94 TRP A O 1
ATOM 734 N N . SER A 1 95 ? 2.366 -17.139 -1.276 1.00 83.31 95 SER A N 1
ATOM 735 C CA . SER A 1 95 ? 2.072 -18.319 -2.090 1.00 83.31 95 SER A CA 1
ATOM 736 C C . SER A 1 95 ? 2.399 -18.036 -3.554 1.00 83.31 95 SER A C 1
ATOM 738 O O . SER A 1 95 ? 2.230 -16.898 -4.012 1.00 83.31 95 SER A O 1
ATOM 740 N N . ASP A 1 96 ? 2.800 -19.061 -4.300 1.00 85.75 96 ASP A N 1
ATOM 741 C CA . ASP A 1 96 ? 3.044 -18.962 -5.745 1.00 85.75 96 ASP A CA 1
ATOM 742 C C . ASP A 1 96 ? 1.744 -18.961 -6.555 1.00 85.75 96 ASP A C 1
ATOM 744 O O . ASP A 1 96 ? 1.674 -18.381 -7.639 1.00 85.75 96 ASP A O 1
ATOM 748 N N . SER A 1 97 ? 0.662 -19.518 -6.002 1.00 92.25 97 SER A N 1
ATOM 749 C CA . SER A 1 97 ? -0.646 -19.460 -6.644 1.00 92.25 97 SER A CA 1
ATOM 750 C C . SER A 1 97 ? -1.334 -18.105 -6.414 1.00 92.25 97 SER A C 1
ATOM 752 O O . SER A 1 97 ? -1.375 -17.557 -5.303 1.00 92.25 97 SER A O 1
ATOM 754 N N . LYS A 1 98 ? -1.929 -17.563 -7.486 1.00 91.81 98 LYS A N 1
ATOM 755 C CA . LYS A 1 98 ? -2.703 -16.310 -7.457 1.00 91.81 98 LYS A CA 1
ATOM 756 C C . LYS A 1 98 ? -3.881 -16.390 -6.481 1.00 91.81 98 LYS A C 1
ATOM 758 O O . LYS A 1 98 ? -4.096 -15.461 -5.707 1.00 91.81 98 LYS A O 1
ATOM 763 N N . ALA A 1 99 ? -4.617 -17.501 -6.500 1.00 91.31 99 ALA A N 1
ATOM 764 C CA . ALA A 1 99 ? -5.810 -17.687 -5.678 1.00 91.31 99 ALA A CA 1
ATOM 765 C C . ALA A 1 99 ? -5.489 -17.683 -4.174 1.00 91.31 99 ALA A C 1
ATOM 767 O O . ALA A 1 99 ? -6.154 -16.992 -3.399 1.00 91.31 99 ALA A O 1
ATOM 768 N N . GLU A 1 100 ? -4.437 -18.390 -3.754 1.00 89.44 100 GLU A N 1
ATOM 769 C CA . GLU A 1 100 ? -4.012 -18.396 -2.349 1.00 89.44 100 GLU A CA 1
ATOM 770 C C . GLU A 1 100 ? -3.473 -17.029 -1.923 1.00 89.44 100 GLU A C 1
ATOM 772 O O . GLU A 1 100 ? -3.741 -16.581 -0.806 1.00 89.44 100 GLU A O 1
ATOM 777 N N . ARG A 1 101 ? -2.787 -16.316 -2.825 1.00 91.88 101 ARG A N 1
ATOM 778 C CA . ARG A 1 101 ? -2.241 -14.987 -2.534 1.00 91.88 101 ARG A CA 1
ATOM 779 C C . ARG A 1 101 ? -3.360 -13.974 -2.336 1.00 91.88 101 ARG A C 1
ATOM 781 O O . ARG A 1 101 ? -3.341 -13.200 -1.380 1.00 91.88 101 ARG A O 1
ATOM 788 N N . GLU A 1 102 ? -4.373 -14.009 -3.196 1.00 91.31 102 GLU A N 1
ATOM 789 C CA . GLU A 1 102 ? -5.582 -13.202 -3.039 1.00 91.31 102 GLU A CA 1
ATOM 790 C C . GLU A 1 102 ? -6.319 -13.530 -1.736 1.00 91.31 102 GLU A C 1
ATOM 792 O O . GLU A 1 102 ? -6.742 -12.614 -1.024 1.00 91.31 102 GLU A O 1
ATOM 797 N N . ALA A 1 103 ? -6.443 -14.813 -1.381 1.00 90.25 103 ALA A N 1
ATOM 798 C CA . ALA A 1 103 ? -7.046 -15.232 -0.119 1.00 90.25 103 ALA A CA 1
ATOM 799 C C . ALA A 1 103 ? -6.244 -14.731 1.096 1.00 90.25 103 ALA A C 1
ATOM 801 O O . ALA A 1 103 ? -6.827 -14.228 2.059 1.00 90.25 103 ALA A O 1
ATOM 802 N N . MET A 1 104 ? -4.911 -14.795 1.038 1.00 89.12 104 MET A N 1
ATOM 803 C CA . MET A 1 104 ? -4.023 -14.281 2.081 1.00 89.12 104 MET A CA 1
ATOM 804 C C . MET A 1 104 ? -4.167 -12.765 2.250 1.00 89.12 104 MET A C 1
ATOM 806 O O . MET A 1 104 ? -4.299 -12.279 3.375 1.00 89.12 104 MET A O 1
ATOM 810 N N . PHE A 1 105 ? -4.229 -12.012 1.151 1.00 90.06 105 PHE A N 1
ATOM 811 C CA . PHE A 1 105 ? -4.450 -10.570 1.207 1.00 90.06 105 PHE A CA 1
ATOM 812 C C . PHE A 1 105 ? -5.821 -10.190 1.753 1.00 90.06 105 PHE A C 1
ATOM 814 O O . PHE A 1 105 ? -5.916 -9.239 2.531 1.00 90.06 105 PHE A O 1
ATOM 821 N N . LYS A 1 106 ? -6.875 -10.929 1.383 1.00 90.44 106 LYS A N 1
ATOM 822 C CA . LYS A 1 106 ? -8.211 -10.749 1.966 1.00 90.44 106 LYS A CA 1
ATOM 823 C C . LYS A 1 106 ? -8.146 -10.942 3.481 1.00 90.44 106 LYS A C 1
ATOM 825 O O . LYS A 1 106 ? -8.464 -10.010 4.211 1.00 90.44 106 LYS A O 1
ATOM 830 N N . ARG A 1 107 ? -7.597 -12.068 3.955 1.00 89.06 107 ARG A N 1
ATOM 831 C CA . ARG A 1 107 ? -7.435 -12.354 5.394 1.00 89.06 107 ARG A CA 1
ATOM 832 C C . ARG A 1 107 ? -6.656 -11.261 6.132 1.00 89.06 107 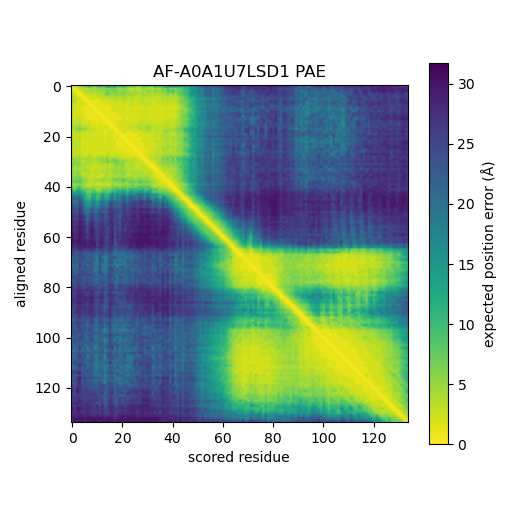ARG A C 1
ATOM 834 O O . ARG A 1 107 ? -7.117 -10.790 7.168 1.00 89.06 107 ARG A O 1
ATOM 841 N N . LYS A 1 108 ? -5.518 -10.812 5.590 1.00 89.12 108 LYS A N 1
ATOM 842 C CA . LYS A 1 108 ? -4.720 -9.724 6.187 1.00 89.12 108 LYS A CA 1
ATOM 843 C C . LYS A 1 108 ? -5.497 -8.414 6.257 1.00 89.12 108 LYS A C 1
ATOM 845 O O . LYS A 1 108 ? -5.484 -7.754 7.289 1.00 89.12 108 LYS A O 1
ATOM 850 N N . ARG A 1 109 ? -6.200 -8.041 5.184 1.00 91.56 109 ARG A N 1
ATOM 851 C CA . ARG A 1 109 ? -7.015 -6.819 5.155 1.00 91.56 109 ARG A CA 1
ATOM 852 C C . ARG A 1 109 ? -8.087 -6.843 6.239 1.00 91.56 109 ARG A C 1
ATOM 854 O O . ARG A 1 109 ? -8.233 -5.864 6.961 1.00 91.56 109 ARG A O 1
ATOM 861 N N . GLU A 1 110 ? -8.800 -7.956 6.373 1.00 91.38 110 GLU A N 1
ATOM 862 C CA . GLU A 1 110 ? -9.814 -8.124 7.416 1.00 91.38 110 GLU A CA 1
ATOM 863 C C . GLU A 1 110 ? -9.200 -7.998 8.817 1.00 91.38 110 GLU A C 1
ATOM 865 O O . GLU A 1 110 ? -9.726 -7.262 9.649 1.00 91.38 110 GLU A O 1
ATOM 870 N N . GLN A 1 111 ? -8.054 -8.642 9.067 1.00 89.31 111 GLN A N 1
ATOM 871 C CA . GLN A 1 111 ? -7.346 -8.528 10.345 1.00 89.31 111 GLN A CA 1
ATOM 872 C C . GLN A 1 111 ? -6.917 -7.095 10.664 1.00 89.31 111 GLN A C 1
ATOM 874 O O . GLN A 1 111 ? -7.132 -6.636 11.784 1.00 89.31 111 GLN A O 1
ATOM 879 N N . PHE A 1 112 ? -6.351 -6.371 9.696 1.00 89.12 112 PHE A N 1
ATOM 880 C CA . PHE A 1 112 ? -5.935 -4.985 9.908 1.00 89.12 112 PHE A CA 1
ATOM 881 C C . PHE A 1 112 ? -7.111 -4.074 10.250 1.00 89.12 112 PHE A C 1
ATOM 883 O O . PHE A 1 112 ? -6.985 -3.222 11.127 1.00 89.12 112 PHE A O 1
ATOM 890 N N . ILE A 1 113 ? -8.265 -4.268 9.608 1.00 91.00 113 ILE A N 1
ATOM 891 C CA . ILE A 1 113 ? -9.478 -3.503 9.923 1.00 91.00 113 ILE A CA 1
ATOM 8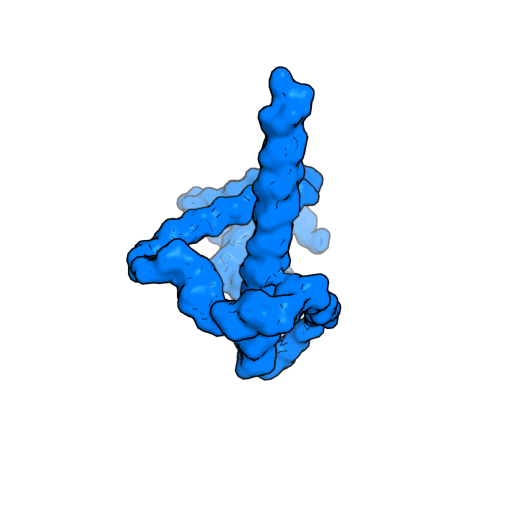92 C C . ILE A 1 113 ? -9.905 -3.767 11.367 1.00 91.00 113 ILE A C 1
ATOM 894 O O . ILE A 1 113 ? -10.159 -2.833 12.126 1.00 91.00 113 ILE A O 1
ATOM 898 N N . LEU A 1 114 ? -9.932 -5.036 11.767 1.00 89.75 114 LEU A N 1
ATOM 899 C CA . LEU A 1 114 ? -10.295 -5.443 13.120 1.00 89.75 114 LEU A CA 1
ATOM 900 C C . LEU A 1 114 ? -9.312 -4.910 14.179 1.00 89.75 114 LEU A C 1
ATOM 902 O O . LEU A 1 114 ? -9.739 -4.408 15.222 1.00 89.75 114 LEU A O 1
ATOM 906 N N . GLN A 1 115 ? -8.007 -4.953 13.904 1.00 88.31 115 GLN A N 1
ATOM 907 C CA . GLN A 1 115 ? -6.977 -4.407 14.787 1.00 88.31 115 GLN A CA 1
ATOM 908 C C . GLN A 1 115 ? -7.066 -2.879 14.890 1.00 88.31 115 GLN A C 1
ATOM 910 O O . GLN A 1 115 ? -6.985 -2.334 15.990 1.00 88.31 115 GLN A O 1
ATOM 915 N N . GLY A 1 116 ? -7.287 -2.188 13.769 1.00 88.81 116 GLY A N 1
ATOM 916 C CA . GLY A 1 116 ? -7.499 -0.742 13.743 1.00 88.81 116 GLY A CA 1
ATOM 917 C C . GLY A 1 116 ? -8.679 -0.324 14.621 1.00 88.81 116 GLY A C 1
ATOM 918 O O . GLY A 1 116 ? -8.540 0.576 15.445 1.00 88.81 116 GLY A O 1
ATOM 919 N N . LEU A 1 117 ? -9.801 -1.044 14.534 1.00 86.38 117 LEU A N 1
ATOM 920 C CA . LEU A 1 117 ? -10.972 -0.812 15.387 1.00 86.38 117 LEU A CA 1
ATOM 921 C C . LEU A 1 117 ? -10.679 -1.057 16.871 1.00 86.38 117 LEU A C 1
ATOM 923 O O . LEU A 1 117 ? -11.125 -0.284 17.719 1.00 86.38 117 LEU A O 1
ATOM 927 N N . LYS A 1 118 ? -9.925 -2.112 17.207 1.00 85.19 118 LYS A N 1
ATOM 928 C CA . LYS A 1 118 ? -9.494 -2.381 18.589 1.00 85.19 118 LYS A CA 1
ATOM 929 C C . LYS A 1 118 ? -8.662 -1.218 19.135 1.00 85.19 118 LYS A C 1
ATOM 931 O O . LYS A 1 118 ? -8.956 -0.726 20.222 1.00 85.19 118 LYS A O 1
ATOM 936 N N . ASN A 1 119 ? -7.677 -0.764 18.364 1.00 85.44 119 ASN A N 1
ATOM 937 C CA . ASN A 1 119 ? -6.790 0.332 18.748 1.00 85.44 119 ASN A CA 1
ATOM 938 C C . ASN A 1 119 ? -7.555 1.657 18.895 1.00 85.44 119 ASN A C 1
ATOM 940 O O . ASN A 1 119 ? -7.331 2.401 19.850 1.00 85.44 119 ASN A O 1
ATOM 944 N N . GLN A 1 120 ? -8.504 1.928 17.995 1.00 85.69 120 GLN A N 1
ATOM 945 C CA . GLN A 1 120 ? -9.375 3.099 18.079 1.00 85.69 120 GLN A CA 1
ATOM 946 C C . GLN A 1 120 ? -10.227 3.070 19.353 1.00 85.69 120 GLN A C 1
ATOM 948 O O . GLN A 1 120 ? -10.252 4.049 20.092 1.00 85.69 120 GLN A O 1
ATOM 953 N N . LYS A 1 121 ? -10.865 1.934 19.671 1.00 83.81 121 LYS A N 1
ATOM 954 C CA . LYS A 1 121 ? -11.644 1.784 20.912 1.00 83.81 121 LYS A CA 1
ATOM 955 C C . LYS A 1 121 ? -10.795 2.003 22.166 1.00 83.81 121 LYS A C 1
ATOM 957 O O . LYS A 1 121 ? -11.262 2.645 23.103 1.00 83.81 121 LYS A O 1
ATOM 962 N N . SER A 1 122 ? -9.562 1.487 22.204 1.00 81.62 122 SER A N 1
ATOM 963 C CA . SER A 1 122 ? -8.662 1.745 23.337 1.00 81.62 122 SER A CA 1
ATOM 964 C C . SER A 1 122 ? -8.278 3.218 23.446 1.00 81.62 122 SER A C 1
ATOM 966 O O . SER A 1 122 ? -8.253 3.743 24.554 1.00 81.62 122 SER A O 1
ATOM 968 N N . PHE A 1 123 ? -8.045 3.888 22.314 1.00 80.94 123 PHE A N 1
ATOM 969 C CA . PHE A 1 123 ? -7.688 5.304 22.283 1.00 80.94 123 PHE A CA 1
ATOM 970 C C . PHE A 1 123 ? -8.834 6.203 22.776 1.00 80.94 123 PHE A C 1
ATOM 972 O O . PHE A 1 123 ? -8.620 7.088 23.605 1.00 80.94 123 PHE A O 1
ATOM 979 N N . GLU A 1 124 ? -10.068 5.935 22.341 1.00 81.44 124 GLU A N 1
ATOM 980 C CA . GLU A 1 124 ? -11.263 6.640 22.828 1.00 81.44 124 GLU A CA 1
ATOM 981 C C . GLU A 1 124 ? -11.442 6.461 24.341 1.00 81.44 124 GLU A C 1
ATOM 983 O O . GLU A 1 124 ? -11.680 7.427 25.066 1.00 81.44 124 GLU A O 1
ATOM 988 N N . LYS A 1 125 ? -11.233 5.240 24.854 1.00 81.00 125 LYS A N 1
ATOM 989 C CA . LYS A 1 125 ? -11.296 4.970 26.297 1.00 81.00 125 LYS A CA 1
ATOM 990 C C . LYS A 1 125 ? -10.249 5.768 27.078 1.00 81.00 125 LYS A C 1
ATOM 992 O O . LYS A 1 125 ? -10.576 6.334 28.120 1.00 81.00 125 LYS A O 1
ATOM 997 N N . THR A 1 126 ? -9.008 5.832 26.590 1.00 79.88 126 THR A N 1
ATOM 998 C CA . THR A 1 126 ? -7.953 6.624 27.243 1.00 79.88 126 THR A CA 1
ATOM 999 C C . THR A 1 126 ? -8.256 8.119 27.213 1.00 79.88 126 THR A C 1
ATOM 1001 O O . THR A 1 126 ? -8.032 8.801 28.208 1.00 79.88 126 THR A O 1
ATOM 1004 N N . LYS A 1 127 ? -8.830 8.625 26.115 1.00 83.56 127 LYS A N 1
ATOM 1005 C CA . LYS A 1 127 ? -9.201 10.038 25.979 1.00 83.56 127 LYS A CA 1
ATOM 1006 C C . LYS A 1 127 ? -10.322 10.435 26.945 1.00 83.56 127 LYS A C 1
ATOM 1008 O O . LYS A 1 127 ? -10.215 11.463 27.603 1.00 83.56 127 LYS A O 1
ATOM 1013 N N . LEU A 1 128 ? -11.363 9.608 27.071 1.00 75.69 128 LEU A N 1
ATOM 1014 C CA . LEU A 1 128 ? -12.472 9.837 28.009 1.00 75.69 128 LEU A CA 1
ATOM 1015 C C . LE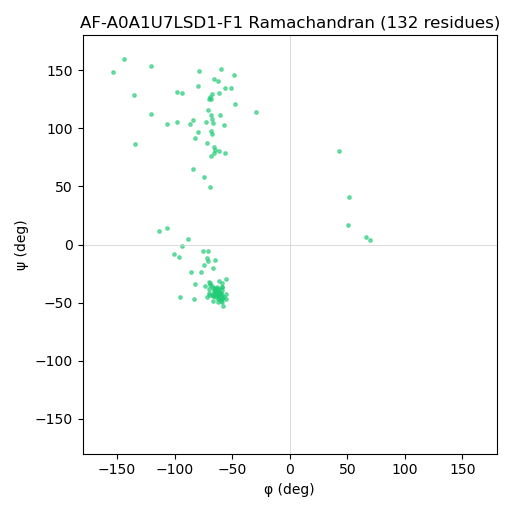U A 1 128 ? -12.013 9.803 29.476 1.00 75.69 128 LEU A C 1
ATOM 1017 O O . LEU A 1 128 ? -12.457 10.617 30.281 1.00 75.69 128 LEU A O 1
ATOM 1021 N N . SER A 1 129 ? -11.092 8.894 29.812 1.00 77.25 129 SER A N 1
ATOM 1022 C CA . SER A 1 129 ? -10.479 8.829 31.145 1.00 77.25 129 SER A CA 1
ATOM 1023 C C . SER A 1 129 ? -9.640 10.066 31.470 1.00 77.25 129 SER A C 1
ATOM 1025 O O . SER A 1 129 ? -9.652 10.500 32.616 1.00 77.25 129 SER A O 1
ATOM 1027 N N . ALA A 1 130 ? -8.91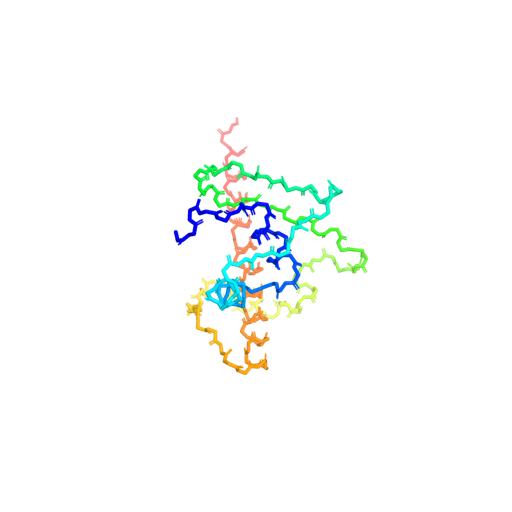0 10.615 30.496 1.00 75.06 130 ALA A N 1
ATOM 1028 C CA . ALA A 1 130 ? -8.105 11.820 30.692 1.00 75.06 130 ALA A CA 1
ATOM 1029 C C . ALA A 1 130 ? -8.981 13.072 30.874 1.00 75.06 130 ALA A C 1
ATOM 1031 O O . ALA A 1 130 ? -8.693 13.893 31.733 1.00 75.06 130 ALA A O 1
ATOM 1032 N N . ALA A 1 131 ? -10.087 13.174 30.131 1.00 72.88 131 ALA A N 1
ATOM 1033 C CA . ALA A 1 131 ? -11.027 14.294 30.225 1.00 72.88 131 ALA A CA 1
ATOM 1034 C C . ALA A 1 131 ? -11.879 14.307 31.512 1.00 72.88 131 ALA A C 1
ATOM 1036 O O . ALA A 1 131 ? -12.569 15.284 31.764 1.00 72.88 131 ALA A O 1
ATOM 1037 N N . SER A 1 132 ? -11.875 13.228 32.304 1.00 69.06 132 SER A N 1
ATOM 1038 C CA . SER A 1 132 ? -12.620 13.150 33.575 1.00 69.06 132 SER A CA 1
ATOM 1039 C C . SER A 1 132 ? -11.774 13.541 34.796 1.00 69.06 132 SER A C 1
ATOM 1041 O O . SER A 1 132 ? -12.268 13.472 35.917 1.00 69.06 132 SER A O 1
ATOM 1043 N N . HIS A 1 133 ? -10.494 13.869 34.595 1.00 57.25 133 HIS A N 1
ATOM 1044 C CA . HIS A 1 133 ? -9.531 14.163 35.661 1.00 57.25 133 HIS A CA 1
ATOM 1045 C C . HIS A 1 133 ? -9.049 15.627 35.663 1.00 57.25 133 HIS A C 1
ATOM 1047 O O . HIS A 1 133 ? -8.095 15.947 36.375 1.00 57.25 133 HIS A O 1
ATOM 1053 N N . GLU A 1 134 ? -9.713 16.482 34.882 1.00 47.66 134 GLU A N 1
ATOM 1054 C CA . GLU A 1 134 ? -9.575 17.945 34.823 1.00 47.66 134 GLU A CA 1
ATOM 1055 C C . GLU A 1 134 ? -10.891 18.583 35.293 1.00 47.66 134 GLU A C 1
ATOM 1057 O O . GLU A 1 134 ? -10.826 19.574 36.053 1.00 47.66 134 GLU A O 1
#

InterPro domains:
  IPR003892 Ubiquitin system component CUE [PF02845] (1-29)
  IPR003892 Ubiquitin system component CUE [PS51140] (1-32)

Sequence (134 aa):
MFPTISERSIAYDLSKTGSVEATTEKLLTSNTLPEPPATYVYMFAPSQPVQQPSGRASSAQKGHSYPDLITRFHLNDKVKSGLYTKPEPLGIQWSDSKAEREAMFKRKREQFILQGLKNQKSFEKTKLSAASHE

Mean predicted aligned error: 16.24 Å